Protein AF-A0A368F418-F1 (afdb_monomer_lite)

pLDDT: mean 81.11, std 16.87, range [39.97, 95.5]

Sequence (150 aa):
VTKTLYDPENTLSKREQRRLLADRSDGFCADVPYSMNKHERWDKINASSLLNNQKPSSPERMVISRSDVPFASPCRVGTISNVKVIDDGAIATVSAGGKRKPLSYFNGQLRERMNLDKEEPEPARVHFSITTSSPSSPCLTKKSSRSQYI

Secondary structure (DSSP, 8-state):
-EEEEE-TT--S-HHHHHHHHH--TTS--BT----SSSTTHHHH--HHHHHTT--TTSPEEEEEEEE---TT-S-----EEEEEEEETTEEEEEE-TTS-B-HHHHHHHHHHHTT--TTSPPPPEEEEEEEEPPPPPP--------PPP-

Organism: Ancylostoma caninum (NCBI:txid29170)

Radius of gyration: 19.89 Å; chains: 1; bounding box: 38×38×81 Å

Foldseek 3Di:
DAKEKDDPPPPDDPVLNVVVQPDCVLVHHHPDDDDCPPPVNVVVDDPCSQQVPDDPPDAWEKEWEFEDDDPPDPPPAFRTQWMWTQDPNDIDIDGPPPDGHDVVVVLVVVCVVVVPDPPDRRTMYIYHYDYDHDPDDPPPPPPDDDDDDD

Structure (mmCIF, N/CA/C/O backbone):
data_AF-A0A368F418-F1
#
_entry.id   AF-A0A368F418-F1
#
loop_
_atom_site.group_PDB
_atom_site.id
_atom_site.type_symbol
_atom_site.label_atom_id
_atom_site.label_alt_id
_atom_site.label_comp_id
_atom_site.label_asym_id
_atom_site.label_entity_id
_atom_site.label_seq_id
_atom_site.pdbx_PDB_ins_code
_atom_site.Cartn_x
_atom_site.Cartn_y
_atom_site.Cartn_z
_atom_site.occupancy
_atom_site.B_iso_or_equiv
_atom_site.auth_seq_id
_atom_site.auth_comp_id
_atom_site.auth_asym_id
_atom_site.auth_atom_id
_atom_site.pdbx_PDB_model_num
ATOM 1 N N . VAL A 1 1 ? 9.776 -0.249 -5.640 1.00 89.44 1 VAL A N 1
ATOM 2 C CA . VAL A 1 1 ? 8.844 -0.674 -4.578 1.00 89.44 1 VAL A CA 1
ATOM 3 C C . VAL A 1 1 ? 9.239 -0.016 -3.284 1.00 89.44 1 VAL A C 1
ATOM 5 O O . VAL A 1 1 ? 10.420 -0.030 -2.963 1.00 89.44 1 VAL A O 1
ATOM 8 N N . THR A 1 2 ? 8.272 0.549 -2.576 1.00 92.06 2 THR A N 1
ATOM 9 C CA . THR A 1 2 ? 8.468 1.137 -1.246 1.00 92.06 2 THR A CA 1
ATOM 10 C C . THR A 1 2 ? 7.413 0.567 -0.310 1.00 92.06 2 THR A C 1
ATOM 12 O O . THR A 1 2 ? 6.239 0.523 -0.687 1.00 92.06 2 THR A O 1
ATOM 15 N N . LYS A 1 3 ? 7.831 0.130 0.881 1.00 94.19 3 LYS A N 1
ATOM 16 C CA . LYS A 1 3 ? 6.935 -0.327 1.947 1.00 94.19 3 LYS A CA 1
ATOM 17 C C . LYS A 1 3 ? 6.649 0.824 2.906 1.00 94.19 3 LYS A C 1
ATOM 19 O O . LYS A 1 3 ? 7.597 1.423 3.399 1.00 94.19 3 LYS A O 1
ATOM 24 N N . THR A 1 4 ? 5.386 1.115 3.188 1.00 94.19 4 THR A N 1
ATOM 25 C CA . THR A 1 4 ? 4.976 2.190 4.112 1.00 94.19 4 THR A CA 1
ATOM 26 C C . THR A 1 4 ? 3.834 1.717 5.006 1.00 94.19 4 THR A C 1
ATOM 28 O O . THR A 1 4 ? 2.999 0.933 4.555 1.00 94.19 4 THR A O 1
ATOM 31 N N . LEU A 1 5 ? 3.756 2.221 6.238 1.00 94.94 5 LEU A N 1
ATOM 32 C CA . LEU A 1 5 ? 2.590 2.031 7.104 1.00 94.94 5 LEU A CA 1
ATOM 33 C C . LEU A 1 5 ? 1.594 3.174 6.881 1.00 94.94 5 LEU A C 1
ATOM 35 O O . LEU A 1 5 ? 1.972 4.343 6.932 1.00 94.94 5 LEU A O 1
ATOM 39 N N . TYR A 1 6 ? 0.337 2.836 6.626 1.00 94.06 6 TYR A N 1
ATOM 40 C CA . TYR A 1 6 ? -0.769 3.777 6.515 1.00 94.06 6 TYR A CA 1
ATOM 41 C C . TYR A 1 6 ? -1.713 3.564 7.690 1.00 94.06 6 TYR A C 1
ATOM 43 O O . TYR A 1 6 ? -2.283 2.491 7.820 1.00 94.06 6 TYR A O 1
ATOM 51 N N . ASP A 1 7 ? -1.839 4.564 8.555 1.00 93.69 7 ASP A N 1
ATOM 52 C CA . ASP A 1 7 ? -2.676 4.511 9.757 1.00 93.69 7 ASP A CA 1
ATOM 53 C C . ASP A 1 7 ? -3.270 5.909 10.012 1.00 93.69 7 ASP A C 1
ATOM 55 O O . ASP A 1 7 ? -2.796 6.631 10.891 1.00 93.69 7 ASP A O 1
ATOM 59 N N . PRO A 1 8 ? -4.216 6.365 9.166 1.00 90.62 8 PRO A N 1
ATOM 60 C CA . PRO A 1 8 ? -4.713 7.744 9.198 1.00 90.62 8 PRO A CA 1
ATOM 61 C C . PRO A 1 8 ? -5.430 8.084 10.511 1.00 90.62 8 PRO A C 1
ATOM 63 O O . PRO A 1 8 ? -5.292 9.201 11.004 1.00 90.62 8 PRO A O 1
ATOM 66 N N . GLU A 1 9 ? -6.130 7.111 11.096 1.00 91.75 9 GLU A N 1
ATOM 67 C CA . GLU A 1 9 ? -6.916 7.266 12.326 1.00 91.75 9 GLU A CA 1
ATOM 68 C C . GLU A 1 9 ? -6.133 6.864 13.592 1.00 91.75 9 GLU A C 1
ATOM 70 O O . GLU A 1 9 ? -6.695 6.807 14.683 1.00 91.75 9 GLU A O 1
ATOM 75 N N . ASN A 1 10 ? -4.823 6.595 13.481 1.00 91.69 10 ASN A N 1
ATOM 76 C CA . ASN A 1 10 ? -3.964 6.146 14.589 1.00 91.69 10 ASN A CA 1
ATOM 77 C C . ASN A 1 10 ? -4.541 4.944 15.363 1.00 91.69 10 ASN A C 1
ATOM 79 O O . ASN A 1 10 ? -4.491 4.883 16.594 1.00 91.69 10 ASN A O 1
ATOM 83 N N . THR A 1 11 ? -5.081 3.977 14.626 1.00 92.50 11 THR A N 1
ATOM 84 C CA . THR A 1 11 ? -5.682 2.750 15.164 1.00 92.50 11 THR A CA 1
ATOM 85 C C . THR A 1 11 ? -4.651 1.840 15.836 1.00 92.50 11 THR A C 1
ATOM 87 O O . THR A 1 11 ? -5.002 1.019 16.686 1.00 92.50 11 THR A O 1
ATOM 90 N N . LEU A 1 12 ? -3.363 1.984 15.501 1.00 93.06 12 LEU A N 1
ATOM 91 C CA . LEU A 1 12 ? -2.287 1.191 16.085 1.00 93.06 12 LEU A CA 1
ATOM 92 C C . LEU A 1 12 ? -1.574 1.920 17.223 1.00 93.06 12 LEU A C 1
ATOM 94 O O . LEU A 1 12 ? -1.216 3.094 17.146 1.00 93.06 12 LEU A O 1
ATOM 98 N N . SER A 1 13 ? -1.221 1.164 18.265 1.00 94.12 13 SER A N 1
ATOM 99 C CA . SER A 1 13 ? -0.309 1.670 19.292 1.00 94.12 13 SER A CA 1
ATOM 100 C C . SER A 1 13 ? 1.083 1.960 18.711 1.00 94.12 13 SER A C 1
ATOM 102 O O . SER A 1 13 ? 1.563 1.262 17.817 1.00 94.12 13 SER A O 1
ATOM 104 N N . LYS A 1 14 ? 1.820 2.907 19.306 1.00 95.19 14 LYS A N 1
ATOM 105 C CA . LYS A 1 14 ? 3.215 3.209 18.917 1.00 95.19 14 LYS A CA 1
ATOM 106 C C . LYS A 1 14 ? 4.125 1.975 18.929 1.00 95.19 14 LYS A C 1
ATOM 108 O O . LYS A 1 14 ? 5.043 1.869 18.119 1.00 95.19 14 LYS A O 1
ATOM 113 N N . ARG A 1 15 ? 3.900 1.049 19.870 1.00 95.31 15 ARG A N 1
ATOM 114 C CA . ARG A 1 15 ? 4.655 -0.210 19.958 1.00 95.31 15 ARG A CA 1
ATOM 115 C C . ARG A 1 15 ? 4.401 -1.077 18.730 1.00 95.31 15 ARG A C 1
ATOM 117 O O . ARG A 1 15 ? 5.346 -1.627 18.171 1.00 95.31 15 ARG A O 1
ATOM 124 N N . GLU A 1 16 ? 3.144 -1.167 18.321 1.00 93.75 16 GLU A N 1
ATOM 125 C CA . GLU A 1 16 ? 2.718 -1.964 17.179 1.00 93.75 16 GLU A CA 1
ATOM 126 C C . GLU A 1 16 ? 3.204 -1.362 15.858 1.00 93.75 16 GLU A C 1
ATOM 128 O O . GLU A 1 16 ? 3.811 -2.062 15.051 1.00 93.75 16 GLU A O 1
ATOM 133 N N . GLN A 1 17 ? 3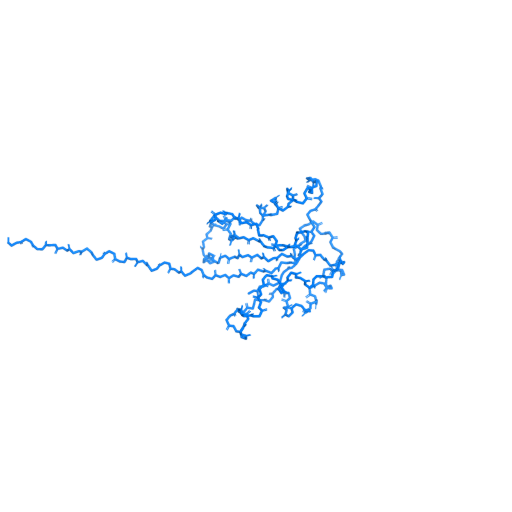.089 -0.041 15.694 1.00 94.25 17 GLN A N 1
ATOM 134 C CA . GLN A 1 17 ? 3.661 0.669 14.546 1.00 94.25 17 GLN A CA 1
ATOM 135 C C . GLN A 1 17 ? 5.169 0.396 14.411 1.00 94.25 17 GLN A C 1
ATOM 137 O O . GLN A 1 17 ? 5.642 0.010 13.343 1.00 94.25 17 GLN A O 1
ATOM 142 N N . ARG A 1 18 ? 5.938 0.502 15.508 1.00 94.31 18 ARG A N 1
ATOM 143 C CA . ARG A 1 18 ? 7.380 0.184 15.506 1.00 94.31 18 ARG A CA 1
ATOM 144 C C . ARG A 1 18 ? 7.657 -1.270 15.135 1.00 94.31 18 ARG A C 1
ATOM 146 O O . ARG A 1 18 ? 8.595 -1.527 14.386 1.00 94.31 18 ARG A O 1
ATOM 153 N N . ARG A 1 19 ? 6.856 -2.211 15.646 1.00 93.88 19 ARG A N 1
ATOM 154 C CA . ARG A 1 19 ? 6.976 -3.640 15.327 1.00 93.88 19 ARG A CA 1
ATOM 155 C C . ARG A 1 19 ? 6.812 -3.882 13.827 1.00 93.88 19 ARG A C 1
ATOM 157 O O . ARG A 1 19 ? 7.632 -4.584 13.245 1.00 93.88 19 ARG A O 1
ATOM 164 N N . LEU A 1 20 ? 5.802 -3.275 13.208 1.00 92.38 20 LEU A N 1
ATOM 165 C CA . LEU A 1 20 ? 5.514 -3.422 11.777 1.00 92.38 20 LEU A CA 1
ATOM 166 C C . LEU A 1 20 ? 6.579 -2.769 10.892 1.00 92.38 20 LEU A C 1
ATOM 168 O O . LEU A 1 20 ? 6.977 -3.346 9.885 1.00 92.38 20 LEU A O 1
ATOM 172 N N . LEU A 1 21 ? 7.079 -1.593 11.278 1.00 92.50 21 LEU A N 1
ATOM 173 C CA . LEU A 1 21 ? 8.152 -0.911 10.546 1.00 92.50 21 LEU A CA 1
ATOM 174 C C . LEU A 1 21 ? 9.493 -1.659 10.644 1.00 92.50 21 LEU A C 1
ATOM 176 O O . LEU A 1 21 ? 10.298 -1.613 9.712 1.00 92.50 21 LEU A O 1
ATOM 180 N N . ALA A 1 22 ? 9.733 -2.354 11.761 1.00 93.31 22 ALA A N 1
ATOM 181 C CA . ALA A 1 22 ? 10.920 -3.179 11.968 1.00 93.31 22 ALA A CA 1
ATOM 182 C C . ALA A 1 22 ? 10.833 -4.560 11.295 1.00 93.31 22 ALA A C 1
ATOM 184 O O . ALA A 1 22 ? 11.876 -5.172 11.056 1.00 93.31 22 ALA A O 1
ATOM 185 N N . ASP A 1 23 ? 9.630 -5.055 10.988 1.00 90.81 23 ASP A N 1
ATOM 186 C CA . ASP A 1 23 ? 9.442 -6.325 10.288 1.00 90.81 23 ASP A CA 1
ATOM 187 C C . ASP A 1 23 ? 10.036 -6.245 8.876 1.00 90.81 23 ASP A C 1
ATOM 189 O O . ASP A 1 23 ? 9.771 -5.313 8.119 1.00 90.81 23 ASP A O 1
ATOM 193 N N . ARG A 1 24 ? 10.862 -7.230 8.521 1.00 90.62 24 ARG A N 1
ATOM 194 C CA . ARG A 1 24 ? 11.516 -7.366 7.208 1.00 90.62 24 ARG A CA 1
ATOM 195 C C . ARG A 1 24 ? 11.310 -8.755 6.615 1.00 90.62 24 ARG A C 1
ATOM 197 O O . ARG A 1 24 ? 12.031 -9.137 5.698 1.00 90.62 24 ARG A O 1
ATOM 204 N N . SER A 1 25 ? 10.346 -9.517 7.132 1.00 88.19 25 SER A N 1
ATOM 205 C CA . SER A 1 25 ? 10.002 -10.851 6.623 1.00 88.19 25 SER A CA 1
ATOM 206 C C . SER A 1 25 ? 9.578 -10.834 5.149 1.00 88.19 25 SER A C 1
ATOM 208 O O . SER A 1 25 ? 9.788 -11.809 4.437 1.00 88.19 25 SER A O 1
ATOM 210 N N . ASP A 1 26 ? 9.053 -9.703 4.675 1.00 87.62 26 ASP A N 1
ATOM 211 C CA . ASP A 1 26 ? 8.737 -9.439 3.266 1.00 87.62 26 ASP A CA 1
ATOM 212 C C . ASP A 1 26 ? 9.956 -9.065 2.394 1.00 87.62 26 ASP A C 1
ATOM 214 O O . ASP A 1 26 ? 9.819 -8.914 1.181 1.00 87.62 26 ASP A O 1
ATOM 218 N N . GLY A 1 27 ? 11.148 -8.920 2.983 1.00 89.31 27 GLY A N 1
ATOM 219 C CA . GLY A 1 27 ? 12.379 -8.547 2.284 1.00 89.31 27 GLY A CA 1
ATOM 220 C C . GLY A 1 27 ? 12.569 -7.042 2.052 1.00 89.31 27 GLY A C 1
ATOM 221 O O . GLY A 1 27 ? 13.540 -6.652 1.396 1.00 89.31 27 GLY A O 1
ATOM 222 N N . PHE A 1 28 ? 11.694 -6.186 2.589 1.00 90.81 28 PHE A N 1
ATOM 223 C CA . PHE A 1 28 ? 11.758 -4.732 2.433 1.00 90.81 28 PHE A CA 1
ATOM 224 C C . PHE A 1 28 ? 11.888 -4.018 3.778 1.00 90.81 28 PHE A C 1
ATOM 226 O O . PHE A 1 28 ? 11.156 -4.293 4.726 1.00 90.81 28 PHE A O 1
ATOM 233 N N . CYS A 1 29 ? 12.775 -3.030 3.856 1.00 93.94 29 CYS A N 1
ATOM 234 C CA . CYS A 1 29 ? 12.740 -2.040 4.929 1.00 93.94 29 CYS A CA 1
ATOM 235 C C . CYS A 1 29 ? 11.607 -1.035 4.676 1.00 93.94 29 CYS A C 1
ATOM 237 O O . CYS A 1 29 ? 11.345 -0.671 3.526 1.00 93.94 29 CYS A O 1
ATOM 239 N N . ALA 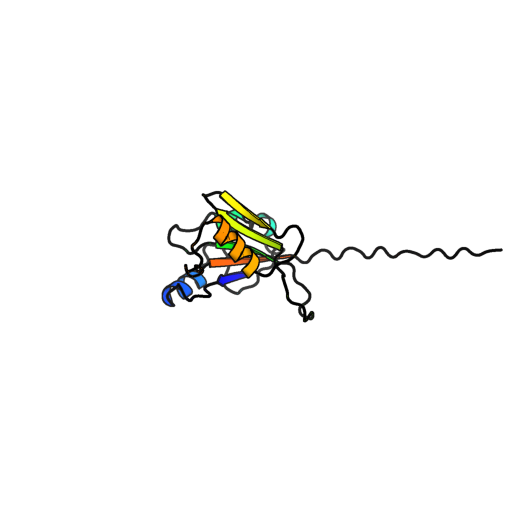A 1 30 ? 10.958 -0.572 5.746 1.00 93.75 30 ALA A N 1
ATOM 240 C CA . ALA A 1 30 ? 10.015 0.537 5.654 1.00 93.75 30 ALA A CA 1
ATOM 241 C C . ALA A 1 30 ? 10.708 1.808 5.133 1.00 93.75 30 ALA A C 1
ATOM 243 O O . ALA A 1 30 ? 11.881 2.040 5.424 1.00 93.75 30 ALA A O 1
ATOM 244 N N . ASP A 1 31 ? 9.983 2.582 4.328 1.00 92.12 31 ASP A N 1
ATOM 245 C CA . ASP A 1 31 ? 10.381 3.877 3.760 1.00 92.12 31 ASP A CA 1
ATOM 246 C C . ASP A 1 31 ? 11.640 3.856 2.875 1.00 92.12 31 ASP A C 1
ATOM 248 O O . ASP A 1 31 ? 12.147 4.899 2.464 1.00 92.12 31 ASP A O 1
ATOM 252 N N . VAL A 1 32 ? 12.121 2.668 2.497 1.00 91.56 32 VAL A N 1
ATOM 253 C CA . VAL A 1 32 ? 13.256 2.508 1.582 1.00 91.56 32 VAL A CA 1
ATOM 254 C C . VAL A 1 32 ? 12.749 2.236 0.161 1.00 91.56 32 VAL A C 1
ATOM 256 O O . VAL A 1 32 ? 12.019 1.263 -0.054 1.00 91.56 32 VAL A O 1
ATOM 259 N N . PRO A 1 33 ? 13.134 3.050 -0.841 1.00 90.44 33 PRO A N 1
ATOM 260 C CA . PRO A 1 33 ? 12.802 2.785 -2.231 1.00 90.44 33 PRO A CA 1
ATOM 261 C C . PRO A 1 33 ? 13.730 1.718 -2.820 1.00 90.44 33 PRO A C 1
ATOM 263 O O . PRO A 1 33 ? 14.948 1.872 -2.901 1.00 90.44 33 PRO A O 1
ATOM 266 N N . TYR A 1 34 ? 13.134 0.638 -3.308 1.00 89.56 34 TYR A N 1
ATOM 267 C CA . TYR A 1 34 ? 13.835 -0.457 -3.964 1.00 89.56 34 TYR A CA 1
ATOM 268 C C . TYR A 1 34 ? 13.597 -0.440 -5.473 1.00 89.56 34 TYR A C 1
ATOM 270 O O . TYR A 1 34 ? 12.454 -0.442 -5.934 1.00 89.56 34 TYR A O 1
ATOM 278 N N . SER A 1 35 ? 14.675 -0.482 -6.258 1.00 87.81 35 SER A N 1
ATOM 279 C CA . SER A 1 35 ? 14.572 -0.691 -7.706 1.00 87.81 35 SER A CA 1
ATOM 280 C C . SER A 1 35 ? 14.087 -2.108 -8.004 1.00 87.81 35 SER A C 1
ATOM 282 O O . SER A 1 35 ? 14.613 -3.069 -7.433 1.00 87.81 35 SER A O 1
ATOM 284 N N . MET A 1 36 ? 13.112 -2.220 -8.908 1.00 84.69 36 MET A N 1
ATOM 285 C CA . MET A 1 36 ? 12.612 -3.503 -9.412 1.00 84.69 36 MET A CA 1
ATOM 286 C C . MET A 1 36 ? 13.541 -4.139 -10.452 1.00 84.69 36 MET A C 1
ATOM 288 O O . MET A 1 36 ? 13.526 -5.351 -10.625 1.00 84.69 36 MET A O 1
ATOM 292 N N . ASN A 1 37 ? 14.406 -3.344 -11.087 1.00 86.06 37 ASN A N 1
ATOM 293 C CA . ASN A 1 37 ? 15.355 -3.834 -12.093 1.00 86.06 37 ASN A CA 1
ATOM 294 C C . ASN A 1 37 ? 16.594 -4.497 -11.471 1.00 86.06 37 ASN A C 1
ATOM 296 O O . ASN A 1 37 ? 17.364 -5.144 -12.170 1.00 86.06 37 ASN A O 1
ATOM 300 N N . LYS A 1 38 ? 16.834 -4.310 -10.168 1.00 85.25 38 LYS A N 1
ATOM 301 C CA . LYS A 1 38 ? 17.967 -4.928 -9.469 1.00 85.25 38 LYS A CA 1
ATOM 302 C C . LYS A 1 38 ? 17.551 -6.271 -8.877 1.00 85.25 38 LYS A C 1
ATOM 304 O O . LYS A 1 38 ? 16.433 -6.396 -8.386 1.00 85.25 38 LYS A O 1
ATOM 309 N N . HIS A 1 39 ? 18.483 -7.224 -8.846 1.00 83.50 39 HIS A N 1
ATOM 310 C CA . HIS A 1 39 ? 18.317 -8.543 -8.217 1.00 83.50 39 HIS A CA 1
ATOM 311 C C . HIS A 1 39 ? 17.137 -9.374 -8.757 1.00 83.50 39 HIS A C 1
ATOM 313 O O . HIS A 1 39 ? 16.532 -10.124 -7.990 1.00 83.50 39 HIS A O 1
ATOM 319 N N . GLU A 1 40 ? 16.794 -9.224 -10.046 1.00 81.06 40 GLU A N 1
ATOM 320 C CA . GLU A 1 40 ? 15.695 -9.971 -10.699 1.00 81.06 40 GLU A CA 1
ATOM 321 C C . GLU A 1 40 ? 14.364 -9.830 -9.944 1.00 81.06 40 GLU A C 1
ATOM 323 O O . GLU A 1 40 ? 13.555 -10.752 -9.835 1.00 81.06 40 GLU A O 1
ATOM 328 N N . ARG A 1 41 ? 14.146 -8.665 -9.327 1.00 84.62 41 ARG A N 1
ATOM 329 C CA . ARG A 1 41 ? 12.992 -8.455 -8.454 1.00 84.62 41 ARG A CA 1
ATOM 330 C C . ARG A 1 41 ? 11.667 -8.529 -9.197 1.00 84.62 41 ARG A C 1
ATOM 332 O O . ARG A 1 41 ? 10.684 -8.914 -8.580 1.00 84.62 41 ARG A O 1
ATOM 339 N N . TRP A 1 42 ? 11.637 -8.205 -10.487 1.00 81.50 42 TRP A N 1
ATOM 340 C CA . TRP A 1 42 ? 10.450 -8.396 -11.323 1.00 81.50 42 TRP A CA 1
ATOM 341 C C . TRP A 1 42 ? 9.959 -9.845 -11.358 1.00 81.50 42 TRP A C 1
ATOM 343 O O . TRP A 1 42 ? 8.751 -10.058 -11.340 1.00 81.50 42 TRP A O 1
ATOM 353 N N . ASP A 1 43 ? 10.870 -10.816 -11.323 1.00 79.94 43 ASP A N 1
ATOM 354 C CA . ASP A 1 43 ? 10.516 -12.237 -11.393 1.00 79.94 43 ASP A CA 1
ATOM 355 C C . ASP A 1 43 ? 10.065 -12.778 -10.030 1.00 79.94 43 ASP A C 1
ATOM 357 O O . ASP A 1 43 ? 9.256 -13.700 -9.943 1.00 79.94 43 ASP A O 1
ATOM 361 N N . LYS A 1 44 ? 10.577 -12.184 -8.946 1.00 80.31 44 LYS A N 1
ATOM 362 C CA . LYS A 1 44 ? 10.376 -12.663 -7.567 1.00 80.31 44 LYS A CA 1
ATOM 363 C C . LYS A 1 44 ? 9.257 -11.940 -6.822 1.00 80.31 44 LYS A C 1
ATOM 365 O O . LYS A 1 44 ? 8.673 -12.510 -5.906 1.00 80.31 44 LYS A O 1
ATOM 370 N N . ILE A 1 45 ? 8.976 -10.685 -7.171 1.00 84.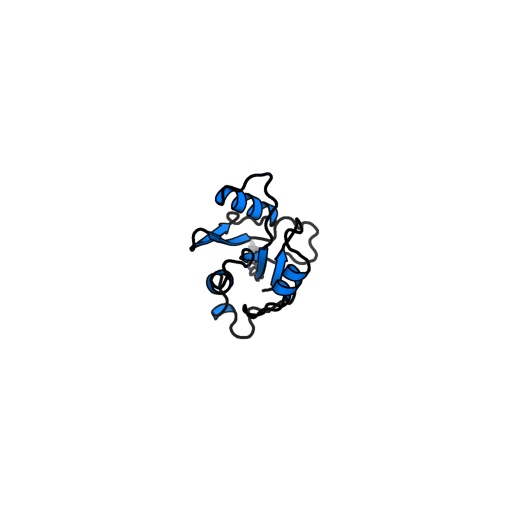50 45 ILE A N 1
ATOM 371 C CA . ILE A 1 45 ? 7.997 -9.844 -6.477 1.00 84.50 45 ILE A CA 1
ATOM 372 C C . ILE A 1 45 ? 6.789 -9.633 -7.377 1.00 84.50 45 ILE A C 1
ATOM 374 O O . ILE A 1 45 ? 6.826 -8.881 -8.350 1.00 84.50 45 ILE A O 1
ATOM 378 N N . ASN A 1 46 ? 5.683 -10.251 -6.984 1.00 86.75 46 ASN A N 1
ATOM 379 C CA . ASN A 1 46 ? 4.370 -10.033 -7.566 1.00 86.75 46 ASN A CA 1
ATOM 380 C C . ASN A 1 46 ? 3.346 -9.738 -6.455 1.00 86.75 46 ASN A C 1
ATOM 382 O O . ASN A 1 46 ? 3.671 -9.709 -5.268 1.00 86.75 46 ASN A O 1
ATOM 386 N N . ALA A 1 47 ? 2.097 -9.461 -6.833 1.00 88.88 47 ALA A N 1
ATOM 387 C CA . ALA A 1 47 ? 1.059 -9.156 -5.849 1.00 88.88 47 ALA A CA 1
ATOM 388 C C . ALA A 1 47 ? 0.865 -10.311 -4.853 1.00 88.88 47 ALA A C 1
ATOM 390 O O . ALA A 1 47 ? 0.777 -10.075 -3.653 1.00 88.88 47 ALA A O 1
ATOM 391 N N . SER A 1 48 ? 0.889 -11.553 -5.337 1.00 89.75 48 SER A N 1
ATOM 392 C CA . SER A 1 48 ? 0.717 -12.748 -4.514 1.00 89.75 48 SER A CA 1
ATOM 393 C C . SER A 1 48 ? 1.817 -12.900 -3.470 1.00 89.75 48 SER A C 1
ATOM 395 O O . SER A 1 48 ? 1.516 -13.141 -2.305 1.00 89.75 48 SER A O 1
ATOM 397 N N . SER A 1 49 ? 3.084 -12.693 -3.838 1.00 89.56 49 SER A N 1
ATOM 398 C CA . SER A 1 49 ? 4.204 -12.802 -2.895 1.00 89.56 49 SER A CA 1
ATOM 399 C C . SER A 1 49 ? 4.143 -11.748 -1.783 1.00 89.56 49 SER A C 1
ATOM 401 O O . SER A 1 49 ? 4.552 -12.020 -0.654 1.00 89.56 49 SER A O 1
ATOM 403 N N . LEU A 1 50 ? 3.633 -10.549 -2.091 1.00 91.06 50 LEU A N 1
ATOM 404 C CA . LEU A 1 50 ? 3.503 -9.446 -1.132 1.00 91.06 50 LEU A CA 1
ATOM 405 C C . LEU A 1 50 ? 2.298 -9.618 -0.194 1.00 91.06 50 LEU A C 1
ATOM 407 O O . LEU A 1 50 ? 2.380 -9.252 0.982 1.00 91.06 50 LEU A O 1
ATOM 411 N N . LEU A 1 51 ? 1.202 -10.183 -0.705 1.00 91.69 51 LEU A N 1
ATOM 412 C CA . LEU A 1 51 ? -0.074 -10.270 0.002 1.00 91.69 51 LEU A CA 1
ATOM 413 C C . LEU A 1 51 ? -0.257 -11.586 0.779 1.00 91.69 51 LEU A C 1
ATOM 415 O O . LEU A 1 51 ? -0.690 -11.548 1.925 1.00 91.69 51 LEU A O 1
ATOM 419 N N . ASN A 1 52 ? 0.116 -12.742 0.219 1.00 85.88 52 ASN A N 1
ATOM 420 C CA . ASN A 1 52 ? -0.300 -14.054 0.748 1.00 85.88 52 ASN A CA 1
ATOM 421 C C . ASN A 1 52 ? 0.370 -14.472 2.069 1.00 85.88 52 ASN A C 1
ATOM 423 O O . ASN A 1 52 ? -0.122 -15.364 2.749 1.00 85.88 52 ASN A O 1
ATOM 427 N N . ASN A 1 53 ? 1.478 -13.839 2.459 1.00 77.88 53 ASN A N 1
ATOM 428 C CA . ASN A 1 53 ? 2.234 -14.196 3.668 1.00 77.88 53 ASN A CA 1
ATOM 429 C C . ASN A 1 53 ? 1.841 -13.344 4.891 1.00 77.88 53 ASN A C 1
ATOM 431 O O . ASN A 1 53 ? 2.679 -13.038 5.745 1.00 77.88 53 ASN A O 1
ATOM 435 N N . GLN A 1 54 ? 0.586 -12.896 4.951 1.00 78.75 54 GLN A N 1
ATOM 436 C CA . GLN A 1 54 ? 0.076 -12.083 6.051 1.00 78.75 54 GLN A CA 1
ATOM 437 C C . GLN A 1 54 ? -0.269 -12.967 7.259 1.00 78.75 54 GLN A C 1
ATOM 439 O O . GLN A 1 54 ? -0.930 -13.996 7.136 1.00 78.75 54 GLN A O 1
ATOM 444 N N . LYS A 1 55 ? 0.170 -12.562 8.456 1.00 80.56 55 LYS A N 1
ATOM 445 C CA . LYS A 1 55 ? -0.239 -13.226 9.702 1.00 80.56 55 LYS A CA 1
ATOM 446 C C . LYS A 1 55 ? -1.683 -12.822 10.030 1.00 80.56 55 LYS A C 1
ATOM 448 O O . LYS A 1 55 ? -1.996 -11.644 9.862 1.00 80.56 55 LYS A O 1
ATOM 453 N N . PRO A 1 56 ? -2.523 -13.710 10.591 1.00 75.62 56 PRO A N 1
ATOM 454 C CA . PRO A 1 56 ? -3.919 -13.385 10.909 1.00 75.62 56 PRO A CA 1
ATOM 455 C C . PRO A 1 56 ? -4.094 -12.147 11.804 1.00 75.62 56 PRO A C 1
ATOM 457 O O . PRO A 1 56 ? -5.075 -11.431 11.686 1.00 75.62 56 PRO A O 1
ATOM 460 N N . SER A 1 57 ? -3.121 -11.868 12.677 1.00 78.69 57 SER A N 1
ATOM 461 C CA . SER A 1 57 ? -3.118 -10.711 13.583 1.00 78.69 57 SER A CA 1
ATOM 462 C C . SER A 1 57 ? -2.366 -9.486 13.052 1.00 78.69 57 SER A C 1
ATOM 464 O O . SER A 1 57 ? -2.152 -8.529 13.793 1.00 78.69 57 SER A O 1
ATOM 466 N N . SER A 1 58 ? -1.883 -9.524 11.808 1.00 82.94 58 SER A N 1
ATOM 467 C CA . SER A 1 58 ? -1.198 -8.381 11.199 1.00 82.94 58 SER A CA 1
ATOM 468 C C . SER A 1 58 ? -2.170 -7.524 10.389 1.00 82.94 58 SER A C 1
ATOM 470 O O . SER A 1 58 ? -3.090 -8.087 9.793 1.00 82.94 58 SER A O 1
ATOM 472 N N . PRO A 1 59 ? -1.961 -6.195 10.335 1.00 88.12 59 PRO A N 1
ATOM 473 C CA . PRO A 1 59 ? -2.804 -5.307 9.544 1.00 88.12 59 PRO A CA 1
ATOM 474 C C . PRO A 1 59 ? -2.834 -5.696 8.067 1.00 88.12 59 PRO A C 1
ATOM 476 O 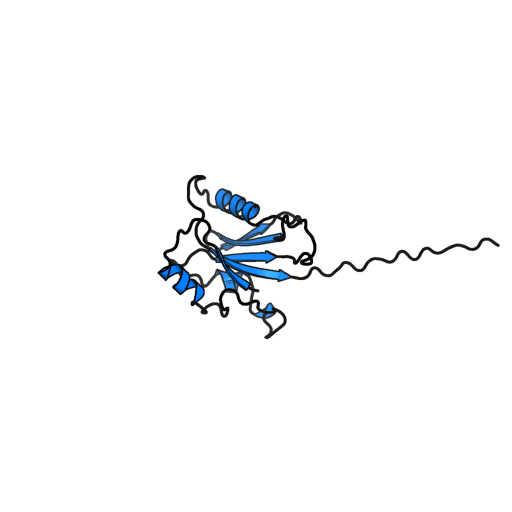O . PRO A 1 59 ? -1.862 -6.256 7.547 1.00 88.12 59 PRO A O 1
ATOM 479 N N . GLU A 1 60 ? -3.940 -5.359 7.406 1.00 91.62 60 GLU A N 1
ATOM 480 C CA . GLU A 1 60 ? -4.169 -5.625 5.987 1.00 91.62 60 GLU A CA 1
ATOM 481 C C . GLU A 1 60 ? -3.010 -5.111 5.126 1.00 91.62 60 GLU A C 1
ATOM 483 O O . GLU A 1 60 ? -2.456 -4.028 5.346 1.00 91.62 60 GLU A O 1
ATOM 488 N N . ARG A 1 61 ? -2.629 -5.898 4.120 1.00 93.94 61 ARG A N 1
ATOM 489 C CA . ARG A 1 61 ? -1.638 -5.498 3.123 1.00 93.94 61 ARG A CA 1
ATOM 490 C C . ARG A 1 61 ? -2.315 -5.042 1.841 1.00 93.94 61 ARG A C 1
ATOM 492 O O . ARG A 1 61 ? -3.248 -5.670 1.356 1.00 93.94 61 ARG A O 1
ATOM 499 N N . MET A 1 62 ? -1.766 -3.993 1.237 1.00 95.00 62 MET A N 1
ATOM 500 C CA . MET A 1 62 ? -2.232 -3.480 -0.047 1.00 95.00 62 MET A CA 1
ATOM 501 C C . MET A 1 62 ? -1.058 -3.207 -0.983 1.00 95.00 62 MET A C 1
ATOM 503 O O . MET A 1 62 ? -0.084 -2.545 -0.620 1.00 95.00 62 MET A O 1
ATOM 507 N N . VAL A 1 63 ? -1.162 -3.678 -2.223 1.00 95.25 63 VAL A N 1
ATOM 508 C CA . VAL A 1 63 ? -0.223 -3.340 -3.297 1.00 95.25 63 VAL A CA 1
ATOM 509 C C . VAL A 1 63 ? -0.809 -2.197 -4.109 1.00 95.25 63 VAL A C 1
ATOM 511 O O . VAL A 1 63 ? -1.922 -2.295 -4.616 1.00 95.25 63 VAL A O 1
ATOM 514 N N . ILE A 1 64 ? -0.052 -1.114 -4.253 1.00 93.62 64 ILE A N 1
ATOM 515 C CA . ILE A 1 64 ? -0.487 0.111 -4.921 1.00 93.62 64 ILE A CA 1
ATOM 516 C C . ILE A 1 64 ? 0.330 0.288 -6.194 1.00 93.62 64 ILE A C 1
ATOM 518 O O . ILE A 1 64 ? 1.539 0.524 -6.134 1.00 93.62 64 ILE A O 1
ATOM 522 N N . SER A 1 65 ? -0.330 0.241 -7.347 1.00 91.94 65 SER A N 1
ATOM 523 C CA . SER A 1 65 ? 0.307 0.538 -8.631 1.00 91.94 65 SER A CA 1
ATOM 524 C C . SER A 1 65 ? 0.292 2.041 -8.877 1.00 91.94 65 SER A C 1
ATOM 526 O O . SER A 1 65 ? -0.773 2.649 -9.029 1.00 91.94 65 SER A O 1
ATOM 528 N N . ARG A 1 66 ? 1.478 2.651 -8.922 1.00 87.00 66 ARG A N 1
ATOM 529 C CA . ARG A 1 66 ? 1.667 4.091 -9.109 1.00 87.00 66 ARG A CA 1
ATOM 530 C C . ARG A 1 66 ? 2.394 4.374 -10.415 1.00 87.00 66 ARG A C 1
ATOM 532 O O . ARG A 1 66 ? 3.343 3.687 -10.784 1.00 87.00 66 ARG A O 1
ATOM 539 N N . SER A 1 67 ? 1.989 5.440 -11.084 1.00 77.75 67 SER A N 1
ATOM 540 C CA . SER A 1 67 ? 2.773 6.055 -12.153 1.00 77.75 67 SER A CA 1
ATOM 541 C C . SER A 1 67 ? 3.374 7.347 -11.623 1.00 77.75 67 SER A C 1
ATOM 543 O O . SER A 1 67 ? 2.617 8.213 -11.170 1.00 77.75 67 SER A O 1
ATOM 545 N N . ASP A 1 68 ? 4.696 7.495 -11.694 1.00 65.75 68 ASP A N 1
ATOM 546 C CA . ASP A 1 68 ? 5.317 8.789 -11.416 1.00 65.75 68 ASP A CA 1
ATOM 547 C C . ASP A 1 68 ? 4.858 9.787 -12.482 1.00 65.75 68 ASP A C 1
ATOM 549 O O . ASP A 1 68 ? 5.125 9.641 -13.675 1.00 65.75 68 ASP A O 1
ATOM 553 N N . VAL A 1 69 ? 4.123 10.803 -12.038 1.00 55.31 69 VAL A N 1
ATOM 554 C CA . VAL A 1 69 ? 4.068 12.076 -12.752 1.00 55.31 69 VAL A CA 1
ATOM 555 C C . VAL A 1 69 ? 5.367 12.790 -12.368 1.00 55.31 69 VAL A C 1
ATOM 557 O O . VAL A 1 69 ? 5.696 12.772 -11.178 1.00 55.31 69 VAL A O 1
ATOM 560 N N . PRO A 1 70 ? 6.123 13.387 -13.311 1.00 51.91 70 PRO A N 1
ATOM 561 C CA . PRO A 1 70 ? 7.331 14.135 -12.979 1.00 51.91 70 PRO A CA 1
ATOM 562 C C . PRO A 1 70 ? 7.079 15.050 -11.778 1.00 51.91 70 PRO A C 1
ATOM 564 O O . PRO A 1 70 ? 6.048 15.727 -11.726 1.00 51.91 70 PRO A O 1
ATOM 567 N N . PHE A 1 71 ? 8.013 15.065 -10.819 1.00 48.53 71 PHE A N 1
ATOM 568 C CA . PHE A 1 71 ? 7.871 15.759 -9.530 1.00 48.53 71 PHE A CA 1
ATOM 569 C C . PHE A 1 71 ? 7.431 17.235 -9.652 1.00 48.53 71 PHE A C 1
ATOM 571 O O . PHE A 1 71 ? 6.877 17.775 -8.695 1.00 48.53 71 PHE A O 1
ATOM 578 N N . ALA A 1 72 ? 7.640 17.848 -10.822 1.00 46.47 72 ALA A N 1
ATOM 579 C CA . ALA A 1 72 ? 7.405 19.250 -11.142 1.00 46.47 72 ALA A CA 1
ATOM 580 C C . ALA A 1 72 ? 5.960 19.638 -11.533 1.00 46.47 72 ALA A C 1
ATOM 582 O O . ALA A 1 72 ? 5.718 20.818 -11.769 1.00 46.47 72 ALA A O 1
ATOM 583 N N . SER A 1 73 ? 4.990 18.715 -11.631 1.00 45.22 73 SER A N 1
ATOM 584 C CA . SER A 1 73 ? 3.611 19.109 -11.977 1.00 45.22 73 SER A CA 1
ATOM 585 C C . SER A 1 73 ? 2.782 19.468 -10.729 1.00 45.22 73 SER A C 1
ATOM 587 O O . SER A 1 73 ? 2.594 18.605 -9.864 1.00 45.22 73 SER A O 1
ATOM 589 N N . PRO A 1 74 ? 2.234 20.695 -10.629 1.00 44.09 74 PRO A N 1
ATOM 590 C CA . PRO A 1 74 ? 1.407 21.132 -9.499 1.00 44.09 74 PRO A CA 1
ATOM 591 C C . PRO A 1 74 ? 0.018 20.467 -9.460 1.00 44.09 74 PRO A C 1
ATOM 593 O O . PRO A 1 74 ? -0.712 20.616 -8.485 1.00 44.09 74 PRO A O 1
ATOM 596 N N . CYS A 1 75 ? -0.355 19.689 -10.481 1.00 44.84 75 CYS A N 1
ATOM 597 C CA . CYS A 1 75 ? -1.652 19.023 -10.570 1.00 44.84 75 CYS A CA 1
ATOM 598 C C . CYS A 1 75 ? -1.555 17.565 -10.085 1.00 44.84 75 CYS A C 1
ATOM 600 O O . CYS A 1 75 ? -1.678 16.613 -10.856 1.00 44.84 75 CYS A O 1
ATOM 602 N N . ARG A 1 76 ? -1.271 17.355 -8.794 1.00 53.69 76 ARG A N 1
ATOM 603 C CA . ARG A 1 76 ? -1.192 16.002 -8.214 1.00 53.69 76 ARG A CA 1
ATOM 604 C C . ARG A 1 76 ? -2.566 15.498 -7.777 1.00 53.69 76 ARG A C 1
ATOM 606 O O . ARG A 1 76 ? -2.809 15.293 -6.593 1.00 53.69 76 ARG A O 1
ATOM 613 N N . VAL A 1 77 ? -3.449 15.234 -8.737 1.00 55.22 77 VAL A N 1
ATOM 614 C CA . VAL A 1 77 ? -4.673 14.462 -8.481 1.00 55.22 77 VAL A CA 1
ATOM 615 C C . VAL A 1 77 ? -4.565 13.119 -9.192 1.00 55.22 77 VAL A C 1
ATOM 617 O O . VAL A 1 77 ? -4.588 13.035 -10.412 1.00 55.22 77 VAL A O 1
ATOM 620 N N . GLY A 1 78 ? -4.438 12.059 -8.395 1.00 62.88 78 GLY A N 1
ATOM 621 C CA . GLY A 1 78 ? -4.487 10.674 -8.846 1.00 62.88 78 GLY A CA 1
ATOM 622 C C . GLY A 1 78 ? -3.232 10.172 -9.551 1.00 62.88 78 GLY A C 1
ATOM 623 O O . GLY A 1 78 ? -3.066 10.308 -10.755 1.00 62.88 78 GLY A O 1
ATOM 624 N N . THR A 1 79 ? -2.357 9.512 -8.792 1.00 79.06 79 THR A N 1
ATOM 625 C CA . THR A 1 79 ? -1.176 8.806 -9.324 1.00 79.06 79 THR A CA 1
ATOM 626 C C . THR A 1 79 ? -1.322 7.291 -9.284 1.00 79.06 79 THR A C 1
ATOM 628 O O . THR A 1 79 ? -0.442 6.584 -9.771 1.00 79.06 79 THR A O 1
ATOM 631 N N . ILE A 1 80 ? -2.425 6.794 -8.718 1.00 88.69 80 ILE A N 1
ATOM 632 C CA . ILE A 1 80 ? -2.689 5.370 -8.540 1.00 88.69 80 ILE A CA 1
ATOM 633 C C . ILE A 1 80 ? -3.605 4.908 -9.672 1.00 88.69 80 ILE A C 1
ATOM 635 O O . ILE A 1 80 ? -4.641 5.525 -9.932 1.00 88.69 80 ILE A O 1
ATOM 639 N N . SER A 1 81 ? -3.203 3.846 -10.366 1.00 90.38 81 SER A N 1
ATOM 640 C CA . SER A 1 81 ? -3.987 3.232 -11.446 1.00 90.38 81 SER A CA 1
ATOM 641 C C . SER A 1 81 ? -4.877 2.100 -10.934 1.00 90.38 81 SER A C 1
ATOM 643 O O . SER A 1 81 ? -6.019 1.948 -11.372 1.00 90.38 81 SER A O 1
ATOM 645 N N . ASN A 1 82 ? -4.355 1.313 -9.996 1.00 92.88 82 ASN A N 1
ATOM 646 C CA . ASN A 1 82 ? -5.068 0.244 -9.319 1.00 92.88 82 ASN A CA 1
ATOM 647 C C . ASN A 1 82 ? -4.443 -0.056 -7.955 1.00 92.88 82 ASN A C 1
ATOM 649 O O . ASN A 1 82 ? -3.279 0.275 -7.697 1.00 92.88 82 ASN A O 1
ATOM 653 N N . VAL A 1 83 ? -5.227 -0.733 -7.126 1.00 94.69 83 VAL A N 1
ATOM 654 C CA . VAL A 1 83 ? -4.763 -1.383 -5.904 1.00 94.69 83 VAL A CA 1
ATOM 655 C C . VAL A 1 83 ? -5.115 -2.865 -5.939 1.00 94.69 83 VAL A C 1
ATOM 657 O O . VAL A 1 83 ? -6.078 -3.269 -6.598 1.00 94.69 83 VAL A O 1
ATOM 660 N N . LYS A 1 84 ? -4.322 -3.673 -5.239 1.00 95.50 84 LYS A N 1
ATOM 661 C CA . LYS A 1 84 ? -4.585 -5.096 -5.030 1.00 95.50 84 LYS A CA 1
ATOM 662 C C . LYS A 1 84 ? -4.565 -5.417 -3.545 1.00 95.50 84 LYS A C 1
ATOM 664 O O . LYS A 1 84 ? -3.636 -4.998 -2.853 1.00 95.50 84 LYS A O 1
ATOM 669 N N . VAL A 1 85 ? -5.563 -6.168 -3.104 1.00 94.12 85 VAL A N 1
ATOM 670 C CA . VAL A 1 85 ? -5.775 -6.596 -1.713 1.00 94.12 85 VAL A CA 1
ATOM 671 C C . VAL A 1 85 ? -6.176 -8.069 -1.689 1.00 94.12 85 VAL A C 1
ATOM 673 O O . VAL A 1 85 ? -6.479 -8.637 -2.742 1.00 94.12 85 VAL A O 1
ATOM 676 N N . ILE A 1 86 ? -6.168 -8.685 -0.508 1.00 91.75 86 ILE A N 1
ATOM 677 C CA . ILE A 1 86 ? -6.810 -9.987 -0.304 1.00 91.75 86 ILE A CA 1
ATOM 678 C C . ILE A 1 86 ? -8.255 -9.749 0.120 1.00 91.75 86 ILE A C 1
ATOM 680 O O . ILE A 1 86 ? -8.510 -8.981 1.038 1.00 91.75 86 ILE A O 1
ATOM 684 N N . ASP A 1 87 ? -9.169 -10.427 -0.559 1.00 88.50 87 ASP A N 1
ATOM 685 C CA . ASP A 1 87 ? -10.611 -10.382 -0.359 1.00 88.50 87 ASP A CA 1
ATOM 686 C C . ASP A 1 87 ? -11.130 -11.824 -0.429 1.00 88.50 87 ASP A C 1
ATOM 688 O O . ASP A 1 87 ? -10.894 -12.510 -1.427 1.00 88.50 87 ASP A O 1
ATOM 692 N N . ASP A 1 88 ? -11.710 -12.324 0.663 1.00 85.56 88 ASP A N 1
ATOM 693 C CA . ASP A 1 88 ? -12.144 -13.724 0.822 1.00 85.56 88 ASP A CA 1
ATOM 694 C C . ASP A 1 88 ? -11.091 -14.774 0.402 1.00 85.56 88 ASP A C 1
ATOM 696 O O . ASP A 1 88 ? -11.380 -15.797 -0.219 1.00 85.56 88 ASP A O 1
ATOM 700 N N . GLY A 1 89 ? -9.820 -14.514 0.729 1.00 85.56 89 GLY A N 1
ATOM 701 C CA . GLY A 1 89 ? -8.697 -15.408 0.416 1.00 85.56 89 GLY A CA 1
ATOM 702 C C . GLY A 1 89 ? -8.214 -15.356 -1.039 1.00 85.56 89 GLY A C 1
ATOM 703 O O . GLY A 1 89 ? -7.227 -16.013 -1.375 1.00 85.56 89 GLY A O 1
ATOM 704 N N . ALA A 1 90 ? -8.844 -14.550 -1.895 1.00 90.50 90 ALA A N 1
ATOM 705 C CA . ALA A 1 90 ? -8.422 -14.305 -3.269 1.00 90.50 90 ALA A CA 1
ATOM 706 C C . ALA A 1 90 ? -7.820 -12.901 -3.427 1.00 90.50 90 ALA A C 1
ATOM 708 O O . ALA A 1 90 ? -8.137 -11.971 -2.694 1.00 90.50 90 ALA A O 1
ATOM 709 N N . ILE A 1 91 ? -6.944 -12.717 -4.418 1.00 93.19 91 ILE A N 1
ATOM 710 C CA . ILE A 1 91 ? -6.401 -11.387 -4.721 1.00 93.19 91 ILE A CA 1
ATOM 711 C C . ILE A 1 91 ? -7.419 -10.619 -5.561 1.00 93.19 91 ILE A C 1
ATOM 713 O O . ILE A 1 91 ? -7.597 -10.897 -6.749 1.00 93.19 91 ILE A O 1
ATOM 717 N N . ALA A 1 92 ? -8.035 -9.605 -4.966 1.00 93.31 92 ALA A N 1
ATOM 718 C CA . ALA A 1 92 ? -8.903 -8.672 -5.662 1.00 93.31 92 ALA A CA 1
ATOM 719 C C . ALA A 1 92 ? -8.096 -7.504 -6.238 1.00 93.31 92 ALA A C 1
ATOM 721 O O . ALA A 1 92 ? -7.154 -7.002 -5.625 1.00 93.31 92 ALA A O 1
ATOM 722 N N . THR A 1 93 ? -8.479 -7.045 -7.432 1.00 94.75 93 THR A N 1
ATOM 723 C CA . THR A 1 93 ? -7.934 -5.824 -8.040 1.00 94.75 93 THR A CA 1
ATOM 724 C C . THR A 1 93 ? -9.033 -4.777 -8.143 1.00 94.75 93 THR A C 1
ATOM 726 O O . THR A 1 93 ? -10.044 -5.008 -8.803 1.00 94.75 93 THR A O 1
ATOM 729 N N . VAL A 1 94 ? -8.809 -3.604 -7.554 1.00 93.62 94 VAL A N 1
ATOM 730 C CA . VAL A 1 94 ? -9.672 -2.429 -7.726 1.00 93.62 94 VAL A CA 1
ATOM 731 C C . VAL A 1 94 ? -8.961 -1.470 -8.669 1.00 93.62 94 VAL A C 1
ATOM 733 O O . VAL A 1 94 ? -7.862 -0.995 -8.381 1.00 93.62 94 VAL A O 1
ATOM 736 N N . SER A 1 95 ? -9.562 -1.207 -9.826 1.00 91.81 95 SER A N 1
ATOM 737 C CA . SER A 1 95 ? -8.968 -0.372 -10.873 1.00 91.81 95 SER A CA 1
ATOM 738 C C . SER A 1 95 ? -9.861 0.813 -11.208 1.00 91.81 95 SER A C 1
ATOM 740 O O . SER A 1 95 ? -11.082 0.714 -11.151 1.00 91.81 95 SER A O 1
ATOM 742 N N . ALA A 1 96 ? -9.254 1.927 -11.610 1.00 82.94 96 ALA A N 1
ATOM 743 C CA . ALA A 1 96 ? -9.982 3.130 -12.010 1.00 82.94 96 ALA A CA 1
ATOM 744 C C . ALA A 1 96 ? -10.245 3.208 -13.533 1.00 82.94 96 ALA A C 1
ATOM 746 O O . ALA A 1 96 ? -10.349 4.302 -14.093 1.00 82.94 96 ALA A O 1
ATOM 747 N N . GLY A 1 97 ? -10.328 2.059 -14.223 1.00 78.06 97 GLY A N 1
ATOM 748 C CA . GLY A 1 97 ? -10.737 1.990 -15.635 1.00 78.06 97 GLY A CA 1
ATOM 749 C C . GLY A 1 97 ? -9.876 2.837 -16.581 1.00 78.06 97 GLY A C 1
ATOM 750 O O . GLY A 1 97 ? -10.397 3.583 -17.404 1.00 78.06 97 GLY A O 1
ATOM 751 N N . GLY A 1 98 ? -8.552 2.805 -16.408 1.00 74.88 98 GLY A N 1
ATOM 752 C CA . GLY A 1 98 ? -7.597 3.582 -17.212 1.00 74.88 98 GLY A CA 1
ATOM 753 C C . GLY A 1 98 ? -7.400 5.035 -16.763 1.00 74.88 98 GLY A C 1
ATOM 754 O O . GLY A 1 98 ? -6.432 5.675 -17.177 1.00 74.88 98 GLY A O 1
ATOM 755 N N . LYS A 1 99 ? -8.247 5.557 -15.868 1.00 80.06 99 LYS A N 1
ATOM 756 C CA . LYS A 1 99 ? -8.017 6.845 -15.200 1.00 80.06 99 LYS A CA 1
ATOM 757 C C . LYS A 1 99 ? -7.152 6.632 -13.964 1.00 80.06 99 LYS A C 1
ATOM 759 O O . LYS A 1 99 ? -7.145 5.562 -13.367 1.00 80.06 99 LYS A O 1
ATOM 764 N N . ARG A 1 100 ? -6.422 7.668 -13.561 1.00 86.50 100 ARG A N 1
ATOM 765 C CA . ARG A 1 100 ? -5.678 7.657 -12.300 1.00 86.50 100 ARG A CA 1
ATOM 766 C C . ARG A 1 100 ? -6.504 8.346 -11.224 1.00 86.50 100 ARG A C 1
ATOM 768 O O . ARG A 1 100 ? -7.192 9.331 -11.504 1.00 86.50 100 ARG A O 1
ATOM 775 N N . LYS A 1 101 ? -6.465 7.820 -10.004 1.00 89.19 101 LYS A N 1
ATOM 776 C CA . LYS A 1 101 ? -7.279 8.302 -8.880 1.00 89.19 101 LYS A CA 1
ATOM 777 C C . LYS A 1 101 ? -6.444 8.418 -7.601 1.00 89.19 101 LYS A C 1
ATOM 779 O O . LYS A 1 101 ? -5.380 7.800 -7.509 1.00 89.19 101 LYS A O 1
ATOM 784 N N . PRO A 1 102 ? -6.822 9.303 -6.660 1.00 89.44 102 PRO A N 1
ATOM 785 C CA . PRO A 1 102 ? -6.176 9.366 -5.351 1.00 89.44 102 PRO A CA 1
ATOM 786 C C . PRO A 1 102 ? -6.462 8.089 -4.553 1.00 89.44 102 PRO A C 1
ATOM 788 O O . PRO A 1 102 ? -7.389 7.353 -4.878 1.00 89.44 102 PRO A O 1
ATOM 791 N N . LEU A 1 103 ? -5.689 7.844 -3.492 1.00 89.38 103 LEU A N 1
ATOM 792 C CA . LEU A 1 103 ? -5.878 6.662 -2.646 1.00 89.38 103 LEU A CA 1
ATOM 793 C C . LEU A 1 103 ? -7.286 6.611 -2.033 1.00 89.38 103 LEU A C 1
ATOM 795 O O . LEU A 1 103 ? -7.898 5.552 -2.026 1.00 89.38 103 LEU A O 1
ATOM 799 N N . SER A 1 104 ? -7.832 7.765 -1.633 1.00 89.62 104 SER A N 1
ATOM 800 C CA . SER A 1 104 ? -9.175 7.882 -1.049 1.00 89.62 104 SER A CA 1
ATOM 801 C C . SER A 1 104 ? -10.288 7.301 -1.928 1.00 89.62 104 SER A C 1
ATOM 803 O O . SER A 1 104 ? -11.245 6.738 -1.408 1.00 89.62 104 SER A O 1
ATOM 805 N N . TYR A 1 105 ? -10.151 7.373 -3.256 1.00 92.00 105 TYR A N 1
ATOM 806 C CA . TYR A 1 105 ? -11.090 6.731 -4.179 1.00 92.00 105 TYR A CA 1
ATOM 807 C C . TYR A 1 105 ? -11.083 5.206 -4.019 1.00 92.00 105 TYR A C 1
ATOM 809 O O . TYR A 1 105 ? -12.139 4.587 -3.936 1.00 92.00 105 TYR A O 1
ATOM 817 N N . PHE A 1 106 ? -9.893 4.604 -3.961 1.00 92.81 106 PHE A N 1
ATOM 818 C CA . PHE A 1 106 ? -9.747 3.158 -3.815 1.00 92.81 106 PHE A CA 1
ATOM 819 C C . PHE A 1 106 ? -10.170 2.693 -2.421 1.00 92.81 106 PHE A C 1
ATOM 821 O O . PHE A 1 106 ? -10.864 1.690 -2.320 1.00 92.81 106 PHE A O 1
ATOM 828 N N . ASN A 1 107 ? -9.842 3.451 -1.371 1.00 91.56 107 ASN A N 1
ATOM 829 C CA . ASN A 1 107 ? -10.301 3.163 -0.011 1.00 91.56 107 ASN A CA 1
ATOM 830 C C . ASN A 1 107 ? -11.837 3.155 0.072 1.00 91.56 107 ASN A C 1
ATOM 832 O O . ASN A 1 107 ? -12.410 2.239 0.653 1.00 91.56 107 ASN A O 1
ATOM 836 N N . GLY A 1 108 ? -12.514 4.118 -0.567 1.00 90.62 108 GLY A N 1
ATOM 837 C CA . GLY A 1 108 ? -13.979 4.142 -0.645 1.00 90.62 108 GLY A CA 1
ATOM 838 C C . GLY A 1 108 ? -14.558 2.899 -1.329 1.00 90.62 108 GLY A C 1
ATOM 839 O O . GLY A 1 108 ? -15.453 2.260 -0.785 1.00 90.62 108 GLY A O 1
ATOM 840 N N . GLN A 1 109 ? -13.986 2.503 -2.470 1.00 92.50 109 GLN A N 1
ATOM 841 C CA . GLN A 1 109 ? -14.383 1.281 -3.183 1.00 92.50 109 GLN A CA 1
ATOM 842 C C . GLN A 1 109 ? -14.153 0.010 -2.350 1.00 92.50 109 GLN A C 1
ATOM 844 O O . GLN A 1 109 ? -14.972 -0.904 -2.384 1.00 92.50 109 GLN A O 1
ATOM 849 N N . LEU A 1 110 ? -13.054 -0.059 -1.593 1.00 91.44 110 LEU A N 1
ATOM 850 C CA . LEU A 1 110 ? -12.774 -1.186 -0.701 1.00 91.44 110 LEU A CA 1
ATOM 851 C C . LEU A 1 110 ? -13.789 -1.268 0.442 1.00 91.44 110 LEU A C 1
ATOM 853 O O . LEU A 1 110 ? -14.262 -2.358 0.742 1.00 91.44 110 LEU A O 1
ATOM 857 N N . ARG A 1 111 ? -14.182 -0.133 1.029 1.00 89.19 111 ARG A N 1
ATOM 858 C CA . ARG A 1 111 ? -15.215 -0.104 2.078 1.00 89.19 111 ARG A CA 1
ATOM 859 C C . ARG A 1 111 ? -16.563 -0.596 1.574 1.00 89.19 111 ARG A C 1
ATOM 861 O O . ARG A 1 111 ? -17.186 -1.410 2.242 1.00 89.19 111 ARG A O 1
ATOM 868 N N . GLU A 1 112 ? -16.992 -0.123 0.403 1.00 89.75 112 GLU A N 1
ATOM 869 C CA . GLU A 1 112 ? -18.232 -0.586 -0.236 1.00 89.75 112 GLU A CA 1
ATOM 870 C C . GLU A 1 112 ? -18.197 -2.098 -0.466 1.00 89.75 112 GLU A C 1
ATOM 872 O O . GLU A 1 112 ? -19.162 -2.798 -0.179 1.00 89.75 112 GLU A O 1
ATOM 877 N N . ARG A 1 113 ? -17.057 -2.611 -0.932 1.00 88.19 113 ARG A N 1
ATOM 878 C CA . ARG A 1 113 ? -16.868 -4.032 -1.223 1.00 88.19 113 ARG A CA 1
ATOM 879 C C . ARG A 1 113 ? -16.864 -4.911 0.031 1.00 88.19 113 ARG A C 1
ATOM 881 O O . ARG A 1 113 ? -17.414 -6.003 -0.005 1.00 88.19 113 ARG A O 1
ATOM 888 N N . MET A 1 114 ? -16.275 -4.424 1.120 1.00 84.69 114 MET A N 1
ATOM 889 C CA . MET A 1 114 ? -16.200 -5.122 2.409 1.00 84.69 114 MET A CA 1
ATOM 890 C C . MET A 1 114 ? -17.430 -4.875 3.301 1.00 84.69 114 MET A C 1
ATOM 892 O O . MET A 1 114 ? -17.473 -5.380 4.417 1.00 84.69 114 MET A O 1
ATOM 896 N N . ASN A 1 115 ? -18.423 -4.108 2.830 1.00 85.44 115 ASN A N 1
ATOM 897 C CA . ASN A 1 115 ? -19.591 -3.674 3.607 1.00 85.44 115 ASN A CA 1
ATOM 898 C C . ASN A 1 115 ? -19.226 -3.004 4.949 1.00 85.44 115 ASN A C 1
ATOM 900 O O . ASN A 1 115 ? -19.918 -3.195 5.944 1.00 85.44 115 ASN A O 1
ATOM 904 N N . LEU A 1 116 ? -18.140 -2.220 4.976 1.00 83.06 116 LEU A N 1
ATOM 905 C CA . LEU A 1 116 ? -17.696 -1.509 6.181 1.00 83.06 116 LEU A CA 1
ATOM 906 C C . LEU A 1 116 ? -18.566 -0.274 6.446 1.00 83.06 116 LEU A C 1
ATOM 908 O O . LEU A 1 116 ? -18.760 0.575 5.559 1.00 83.06 116 LEU A O 1
ATOM 912 N N . ASP A 1 117 ? -19.025 -0.134 7.689 1.00 84.81 117 ASP A N 1
ATOM 913 C CA . ASP A 1 117 ? -19.869 0.977 8.130 1.00 84.81 117 ASP A CA 1
ATOM 914 C C . ASP A 1 117 ? -19.170 2.312 7.925 1.00 84.81 117 ASP A C 1
ATOM 916 O O . ASP A 1 117 ? -17.982 2.442 8.184 1.00 84.81 117 ASP A O 1
ATOM 920 N N . LYS A 1 118 ? -19.887 3.349 7.478 1.00 81.00 118 LYS A N 1
ATOM 921 C CA . LYS A 1 118 ? -19.313 4.685 7.192 1.00 81.00 118 LYS A CA 1
ATOM 922 C C . LYS A 1 118 ? -18.647 5.356 8.395 1.00 81.00 118 LYS A C 1
ATOM 924 O O . LYS A 1 118 ? -17.768 6.185 8.192 1.00 81.00 118 LYS A O 1
ATOM 929 N N . GLU A 1 119 ? -19.058 4.986 9.599 1.00 84.88 119 GLU A N 1
ATOM 930 C CA . GLU A 1 119 ? -18.517 5.509 10.854 1.00 84.88 119 GLU A CA 1
ATOM 931 C C . GLU A 1 119 ? -17.326 4.695 11.373 1.00 84.88 119 GLU A C 1
ATOM 933 O O . GLU A 1 119 ? -16.602 5.163 12.248 1.00 84.88 119 GLU A O 1
ATOM 938 N N . GLU A 1 120 ? -17.089 3.499 10.824 1.00 86.44 120 GLU A N 1
ATOM 939 C CA . GLU A 1 120 ? -15.951 2.681 11.219 1.00 86.44 120 GLU A CA 1
ATOM 940 C C . GLU A 1 120 ? -14.637 3.355 10.782 1.00 86.44 120 GLU A C 1
ATOM 942 O O . GLU A 1 120 ? -14.508 3.752 9.607 1.00 86.44 120 GLU A O 1
ATOM 947 N N . PRO A 1 121 ? -13.665 3.500 11.709 1.00 86.62 121 PRO A N 1
ATOM 948 C CA . PRO A 1 121 ? -12.380 4.114 11.410 1.00 86.62 121 PRO A CA 1
ATOM 949 C C . PRO A 1 121 ? -11.650 3.325 10.326 1.00 86.62 121 PRO A C 1
ATOM 951 O O . PRO A 1 121 ? -11.685 2.095 10.288 1.00 86.62 121 PRO A O 1
ATOM 954 N N . GLU A 1 122 ? -10.954 4.037 9.441 1.00 86.56 122 GLU A N 1
ATOM 955 C CA . GLU A 1 122 ? -10.162 3.383 8.407 1.00 86.56 122 GLU A CA 1
ATOM 956 C C . GLU A 1 122 ? -9.032 2.558 9.057 1.00 86.56 122 GLU A C 1
ATOM 958 O O . GLU A 1 122 ? -8.211 3.121 9.791 1.00 86.56 122 GLU A O 1
ATOM 963 N N . PRO A 1 123 ? -8.971 1.234 8.810 1.00 88.06 123 PRO A N 1
ATOM 964 C CA . PRO A 1 123 ? -8.003 0.377 9.473 1.00 88.06 123 PRO A CA 1
ATOM 965 C C . PRO A 1 123 ? -6.585 0.698 9.009 1.00 88.06 123 PRO A C 1
ATOM 967 O O . PRO A 1 123 ? -6.349 1.066 7.852 1.00 88.06 123 PRO A O 1
ATOM 970 N N . ALA A 1 124 ? -5.611 0.485 9.894 1.00 93.25 124 ALA A N 1
ATOM 971 C CA . ALA A 1 124 ? -4.217 0.536 9.492 1.00 93.25 124 ALA A CA 1
ATOM 972 C C . ALA A 1 124 ? -3.901 -0.526 8.428 1.00 93.25 124 ALA A C 1
ATOM 974 O O . ALA A 1 124 ? -4.35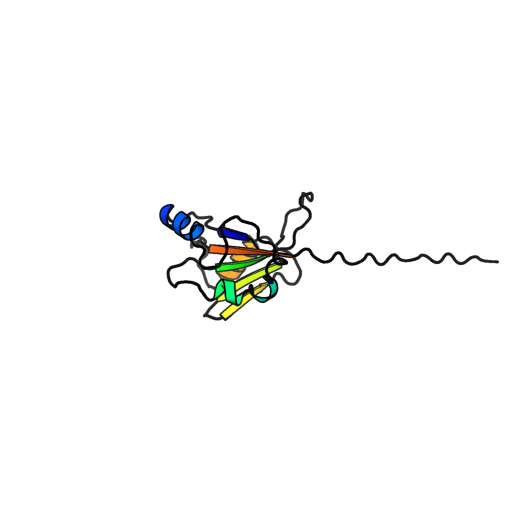5 -1.670 8.502 1.00 93.25 124 ALA A O 1
ATOM 975 N N . ARG A 1 125 ? -3.063 -0.158 7.457 1.00 94.06 125 ARG A N 1
ATOM 976 C CA . ARG A 1 125 ? -2.621 -1.028 6.366 1.00 94.06 125 ARG A CA 1
ATOM 977 C C . ARG A 1 125 ? -1.128 -0.902 6.110 1.00 94.06 125 ARG A C 1
ATOM 979 O O . ARG A 1 125 ? -0.543 0.178 6.205 1.00 94.06 125 ARG A O 1
ATOM 986 N N . VAL A 1 126 ? -0.501 -1.997 5.697 1.00 95.06 126 VAL A N 1
ATOM 987 C CA . VAL A 1 126 ? 0.853 -1.974 5.130 1.00 95.06 126 VAL A CA 1
ATOM 988 C C . VAL A 1 126 ? 0.746 -1.831 3.617 1.00 95.06 126 VAL A C 1
ATOM 990 O O . VAL A 1 126 ? 0.185 -2.682 2.928 1.00 95.06 126 VAL A O 1
ATOM 993 N N . HIS A 1 127 ? 1.305 -0.755 3.077 1.00 95.00 127 HIS A N 1
ATOM 994 C CA . HIS A 1 127 ? 1.288 -0.472 1.648 1.00 95.00 127 HIS A CA 1
ATOM 995 C C . HIS A 1 127 ? 2.604 -0.860 0.984 1.00 95.00 127 HIS A C 1
ATOM 997 O O . HIS A 1 127 ? 3.677 -0.444 1.421 1.00 95.00 127 HIS A O 1
ATOM 1003 N N . PHE A 1 128 ? 2.510 -1.548 -0.149 1.00 94.25 128 PHE A N 1
ATOM 1004 C CA . PHE A 1 128 ? 3.607 -1.757 -1.085 1.00 94.25 128 PHE A CA 1
ATOM 1005 C C . PHE A 1 128 ? 3.358 -0.931 -2.345 1.00 94.25 128 PHE A C 1
ATOM 1007 O O . PHE A 1 128 ? 2.586 -1.316 -3.222 1.00 94.25 128 PHE A O 1
ATOM 1014 N N . SER A 1 129 ? 4.014 0.222 -2.447 1.00 92.31 129 SER A N 1
ATOM 1015 C CA . SER A 1 129 ? 3.906 1.094 -3.619 1.00 92.31 129 SER A CA 1
ATOM 1016 C C . SER A 1 129 ? 4.862 0.639 -4.717 1.00 92.31 129 SER A C 1
ATOM 1018 O O . SER A 1 129 ? 6.083 0.711 -4.551 1.00 92.31 129 SER A O 1
ATOM 1020 N N . ILE A 1 130 ? 4.324 0.193 -5.850 1.00 90.62 130 ILE A N 1
ATOM 1021 C CA . ILE A 1 130 ? 5.086 -0.150 -7.052 1.00 90.62 130 ILE A CA 1
ATOM 1022 C C . ILE A 1 130 ? 4.985 1.015 -8.028 1.00 90.62 130 ILE A C 1
ATOM 1024 O O . ILE A 1 130 ? 3.920 1.277 -8.580 1.00 90.62 130 ILE A O 1
ATOM 1028 N N . THR A 1 131 ? 6.099 1.708 -8.247 1.00 85.62 131 THR A N 1
ATOM 1029 C CA . THR A 1 131 ? 6.168 2.787 -9.230 1.00 85.62 131 THR A CA 1
ATOM 1030 C C . THR A 1 131 ? 6.693 2.253 -10.552 1.00 85.62 131 THR A C 1
ATOM 1032 O O . THR A 1 131 ? 7.801 1.718 -10.611 1.00 85.62 131 THR A O 1
ATOM 1035 N N . THR A 1 132 ? 5.914 2.427 -11.613 1.00 73.19 132 THR A N 1
ATOM 1036 C CA . THR A 1 132 ? 6.342 2.165 -12.990 1.00 73.19 132 THR A CA 1
ATOM 1037 C C . THR A 1 132 ? 6.418 3.482 -13.748 1.00 73.19 132 THR A C 1
ATOM 1039 O O . THR A 1 132 ? 5.438 4.232 -13.775 1.00 73.19 132 THR A O 1
ATOM 1042 N N . SER A 1 133 ? 7.547 3.765 -14.399 1.00 62.72 133 SER A N 1
ATOM 1043 C CA . SER A 1 133 ? 7.595 4.807 -15.425 1.00 62.72 133 SER A CA 1
ATOM 1044 C C . SER A 1 133 ? 6.720 4.350 -16.587 1.00 62.72 133 SER A C 1
ATOM 1046 O O . SER A 1 133 ? 6.956 3.269 -17.129 1.00 62.72 133 SER A O 1
ATOM 1048 N N . SER A 1 134 ? 5.709 5.132 -16.980 1.00 56.19 134 SER A N 1
ATOM 1049 C CA . SER A 1 134 ? 5.039 4.818 -18.243 1.00 56.19 134 SER A CA 1
ATOM 1050 C C . SER A 1 134 ? 6.071 4.962 -19.359 1.00 56.19 134 SER A C 1
ATOM 1052 O O . SER A 1 134 ? 6.759 5.989 -19.370 1.00 56.19 134 SER A O 1
ATOM 1054 N N . PRO A 1 135 ? 6.187 4.010 -20.298 1.00 47.12 135 PRO A N 1
ATOM 1055 C CA . PRO A 1 135 ? 6.925 4.282 -21.517 1.00 47.12 135 PRO A CA 1
ATOM 1056 C C . PRO A 1 135 ? 6.280 5.516 -22.149 1.00 47.12 135 PRO A C 1
ATOM 1058 O O . PRO A 1 135 ? 5.073 5.544 -22.395 1.00 47.12 135 PRO A O 1
ATOM 1061 N N . SER A 1 136 ? 7.061 6.582 -22.314 1.00 42.06 136 SER A N 1
ATOM 1062 C CA . SER A 1 136 ? 6.645 7.716 -23.127 1.00 42.06 136 SER A CA 1
ATOM 1063 C C . SER A 1 136 ? 6.240 7.155 -24.484 1.00 42.06 136 SER A C 1
ATOM 1065 O O . SER A 1 136 ? 7.066 6.521 -25.142 1.00 42.06 136 SER A O 1
ATOM 1067 N N . SER A 1 137 ? 4.981 7.344 -24.887 1.00 42.84 137 SER A N 1
ATOM 1068 C CA . SER A 1 137 ? 4.589 7.080 -26.270 1.00 42.84 137 SER A CA 1
ATOM 1069 C C . SER A 1 137 ? 5.609 7.792 -27.160 1.00 42.84 137 SER A C 1
ATOM 1071 O O . SER A 1 137 ? 5.807 8.994 -26.957 1.00 42.84 137 SER A O 1
ATOM 1073 N N . PRO A 1 138 ? 6.283 7.111 -28.103 1.00 41.62 138 PRO A N 1
ATOM 1074 C CA . PRO A 1 138 ? 7.100 7.820 -29.068 1.00 41.62 138 PRO A CA 1
ATOM 1075 C C . PRO A 1 138 ? 6.176 8.808 -29.782 1.00 41.62 138 PRO A C 1
ATOM 1077 O O . PRO A 1 138 ? 5.141 8.420 -30.329 1.00 41.62 138 PRO A O 1
ATOM 1080 N N . CYS A 1 139 ? 6.495 10.100 -29.705 1.00 39.97 139 CYS A N 1
ATOM 1081 C CA . CYS A 1 139 ? 5.835 11.103 -30.523 1.00 39.97 139 CYS A CA 1
ATOM 1082 C C . CYS A 1 139 ? 6.029 10.678 -31.979 1.00 39.97 139 CYS A C 1
ATOM 1084 O O . CYS A 1 139 ? 7.143 10.747 -32.496 1.00 39.97 139 CYS A O 1
ATOM 1086 N N . LEU A 1 140 ? 4.959 10.214 -32.628 1.00 43.72 140 LEU A N 1
ATOM 1087 C CA . LEU A 1 140 ? 4.925 10.052 -34.075 1.00 43.72 140 LEU A CA 1
ATOM 1088 C C . LEU A 1 140 ? 5.157 11.439 -34.675 1.00 43.72 140 LEU A C 1
ATOM 1090 O O . LEU A 1 140 ? 4.249 12.268 -34.751 1.00 43.72 140 LEU A O 1
ATOM 1094 N N . THR A 1 141 ? 6.401 11.716 -35.052 1.00 46.50 141 THR A N 1
ATOM 1095 C CA . THR A 1 141 ? 6.763 12.891 -35.829 1.00 46.50 141 THR A C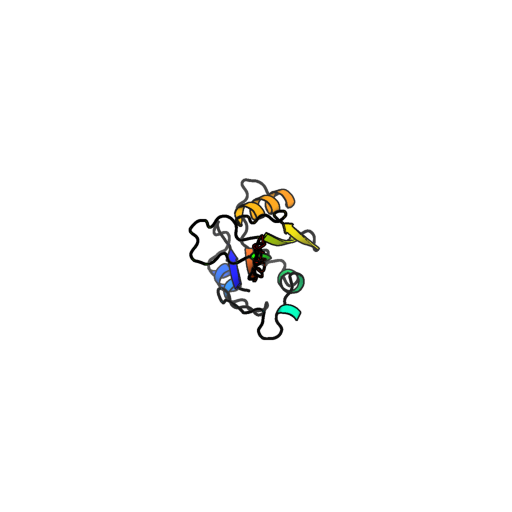A 1
ATOM 1096 C C . THR A 1 141 ? 6.068 12.761 -37.178 1.00 46.50 141 THR A C 1
ATOM 1098 O O . THR A 1 141 ? 6.496 12.018 -38.060 1.00 46.50 141 THR A O 1
ATOM 1101 N N . LYS A 1 142 ? 4.948 13.471 -37.346 1.00 46.03 142 LYS A N 1
ATOM 1102 C CA . LYS A 1 142 ? 4.352 13.690 -38.665 1.00 46.03 142 LYS A CA 1
ATOM 1103 C C . LYS A 1 142 ? 5.385 14.442 -39.507 1.00 46.03 142 LYS A C 1
ATOM 1105 O O . LYS A 1 142 ? 5.512 15.659 -39.395 1.00 46.03 142 LYS A O 1
ATOM 1110 N N . LYS A 1 143 ? 6.145 13.721 -40.337 1.00 48.47 143 LYS A N 1
ATOM 1111 C CA . LYS A 1 143 ? 6.883 14.314 -41.454 1.00 48.47 143 LYS A CA 1
ATOM 1112 C C . LYS A 1 143 ? 5.846 14.922 -42.397 1.00 48.47 143 LYS A C 1
ATOM 1114 O O . LYS A 1 143 ? 5.142 14.204 -43.096 1.00 48.47 143 LYS A O 1
ATOM 1119 N N . SER A 1 144 ? 5.731 16.245 -42.367 1.00 46.16 144 SER A N 1
ATOM 1120 C CA . SER A 1 144 ? 5.021 17.008 -43.388 1.00 46.16 144 SER A CA 1
ATOM 1121 C C . SER A 1 144 ? 5.853 16.963 -44.669 1.00 46.16 144 SER A C 1
ATOM 1123 O O . SER A 1 144 ? 6.926 17.563 -44.743 1.00 46.16 144 SER A O 1
ATOM 1125 N N . SER A 1 145 ? 5.406 16.191 -45.658 1.00 48.69 145 SER A N 1
ATOM 1126 C CA . SER A 1 145 ? 5.943 16.223 -47.016 1.00 48.69 145 SER A CA 1
ATOM 1127 C C . SER A 1 145 ? 5.378 17.451 -47.731 1.00 48.69 145 SER A C 1
ATOM 1129 O O . SER A 1 145 ? 4.198 17.489 -48.078 1.00 48.69 145 SER A O 1
ATOM 1131 N N . ARG A 1 146 ? 6.211 18.472 -47.939 1.00 42.16 146 ARG A N 1
ATOM 1132 C CA . ARG A 1 146 ? 5.895 19.622 -48.792 1.00 42.16 146 ARG A CA 1
ATOM 1133 C C . ARG A 1 146 ? 6.051 19.193 -50.256 1.00 42.16 146 ARG A C 1
ATOM 1135 O O . ARG A 1 146 ? 7.180 19.044 -50.714 1.00 42.16 146 ARG A O 1
ATOM 1142 N N . SER A 1 147 ? 4.943 18.985 -50.973 1.00 43.22 147 SER A N 1
ATOM 1143 C CA . SER A 1 147 ? 4.972 18.853 -52.437 1.00 43.22 147 SER A CA 1
ATOM 1144 C C . SER A 1 147 ? 5.469 20.156 -53.058 1.00 43.22 147 SER A C 1
ATOM 1146 O O . SER A 1 147 ? 4.901 21.222 -52.817 1.00 43.22 147 SER A O 1
ATOM 1148 N N . GLN A 1 148 ? 6.539 20.059 -53.843 1.00 43.09 148 GLN A N 1
ATOM 1149 C CA . GLN A 1 148 ? 6.929 21.072 -54.818 1.00 43.09 148 GLN A CA 1
ATOM 1150 C C . GLN A 1 148 ? 5.966 20.974 -56.007 1.00 43.09 148 GLN A C 1
ATOM 1152 O O . GLN A 1 148 ? 5.761 19.883 -56.536 1.00 43.09 148 GLN A O 1
ATOM 1157 N N . TYR A 1 149 ? 5.365 22.097 -56.395 1.00 43.22 149 TYR A N 1
ATOM 1158 C CA . TYR A 1 149 ? 4.740 22.243 -57.707 1.00 43.22 149 TYR A CA 1
ATOM 1159 C C . TYR A 1 149 ? 5.771 22.852 -58.662 1.00 43.22 149 TYR A C 1
ATOM 1161 O O . TYR A 1 149 ? 6.561 23.701 -58.242 1.00 43.22 149 TYR A O 1
ATOM 1169 N N . ILE A 1 150 ? 5.770 22.312 -59.884 1.00 50.34 150 ILE A N 1
ATOM 1170 C CA . ILE A 1 150 ? 6.647 22.594 -61.031 1.00 50.34 150 ILE A CA 1
ATOM 1171 C C . ILE A 1 150 ? 6.468 24.033 -61.514 1.00 50.34 150 ILE A C 1
ATOM 1173 O O . ILE A 1 150 ? 5.301 24.485 -61.542 1.00 50.34 150 ILE A O 1
#